Protein AF-A0A831KR65-F1 (afdb_monomer)

Solvent-accessible surface area (backbone atoms only — not comparable to full-atom values): 5482 Å² total; per-residue (Å²): 114,88,93,73,71,66,84,95,54,57,69,44,67,48,81,49,98,48,92,88,48,94,62,47,62,45,69,38,33,36,53,65,89,87,47,78,43,78,67,39,81,81,45,58,70,57,50,52,53,50,35,37,77,68,55,72,38,86,94,57,57,74,48,75,39,83,48,62,65,46,74,80,51,100,90,41,63,41,70,66,48,78,38,76,98

pLDDT: mean 93.49, std 4.19, range [74.31, 97.88]

Sequence (85 aa):
MKGCSESGRIVYLSLHDNPRRKLPYTWEIIEMGSSLVGVNTLVPNKLVKKSISCGAIEGLSGYGEIKTEVAYSTNSRVDILLRNG

Radius of gyration: 17.01 Å; Cα contacts (8 Å, |Δi|>4): 106; chains: 1; bounding box: 38×32×42 Å

Structure (mmCIF, N/CA/C/O backbone):
data_AF-A0A831KR65-F1
#
_entry.id   AF-A0A831KR65-F1
#
loop_
_atom_site.group_PDB
_atom_site.id
_atom_site.type_symbol
_atom_site.label_atom_id
_atom_site.label_alt_id
_atom_site.label_comp_id
_atom_site.label_asym_id
_atom_site.label_entity_id
_atom_site.label_seq_id
_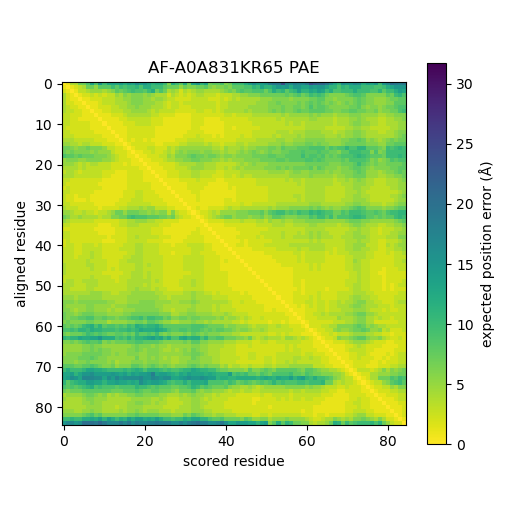atom_site.pdbx_PDB_ins_code
_atom_site.Cartn_x
_atom_site.Cartn_y
_atom_site.Cartn_z
_atom_site.occupancy
_atom_site.B_iso_or_equiv
_atom_site.auth_seq_id
_atom_site.auth_comp_id
_atom_site.auth_asym_id
_atom_site.auth_atom_id
_atom_site.pdbx_PDB_model_num
ATOM 1 N N . MET A 1 1 ? 10.144 -9.487 -0.773 1.00 74.31 1 MET A N 1
ATOM 2 C CA . MET A 1 1 ? 9.591 -9.656 -2.135 1.00 74.31 1 MET A CA 1
ATOM 3 C C . MET A 1 1 ? 10.243 -10.846 -2.849 1.00 74.31 1 MET A C 1
ATOM 5 O O . MET A 1 1 ? 10.795 -10.685 -3.927 1.00 74.31 1 MET A O 1
ATOM 9 N N . LYS A 1 2 ? 10.215 -12.057 -2.269 1.00 79.31 2 LYS A N 1
ATOM 10 C CA . LYS A 1 2 ? 10.724 -13.241 -2.987 1.00 79.31 2 LYS A CA 1
ATOM 11 C C . LYS A 1 2 ? 9.755 -13.561 -4.132 1.00 79.31 2 LYS A C 1
ATOM 13 O O . LYS A 1 2 ? 8.556 -13.606 -3.889 1.00 79.31 2 LYS A O 1
ATOM 18 N N . GLY A 1 3 ? 10.267 -13.717 -5.352 1.00 85.00 3 GLY A N 1
ATOM 19 C CA . GLY A 1 3 ? 9.467 -14.038 -6.542 1.00 85.00 3 GLY A CA 1
ATOM 20 C C . GLY A 1 3 ? 8.707 -12.870 -7.182 1.00 85.00 3 GLY A C 1
ATOM 21 O O . GLY A 1 3 ? 8.066 -13.074 -8.197 1.00 85.00 3 GLY A O 1
ATOM 22 N N . CYS A 1 4 ? 8.772 -11.646 -6.644 1.00 90.12 4 CYS A N 1
ATOM 23 C CA . CYS A 1 4 ? 8.106 -10.457 -7.215 1.00 90.12 4 CYS A CA 1
ATOM 24 C C . CYS A 1 4 ? 9.127 -9.382 -7.616 1.00 90.12 4 CYS A C 1
ATOM 26 O O . CYS A 1 4 ? 8.921 -8.194 -7.379 1.00 90.12 4 CYS A O 1
ATOM 28 N N . SER A 1 5 ? 10.281 -9.814 -8.128 1.00 93.06 5 SER A N 1
ATOM 29 C CA . SER A 1 5 ? 11.408 -8.931 -8.450 1.00 93.06 5 SER A CA 1
ATOM 30 C C . SER A 1 5 ? 12.317 -9.494 -9.547 1.00 93.06 5 SER A C 1
ATOM 32 O O . SER A 1 5 ? 13.515 -9.220 -9.561 1.00 93.06 5 SER A O 1
ATOM 34 N N . GLU A 1 6 ? 11.784 -10.357 -10.411 1.00 91.81 6 GLU A N 1
ATOM 35 C CA . GLU A 1 6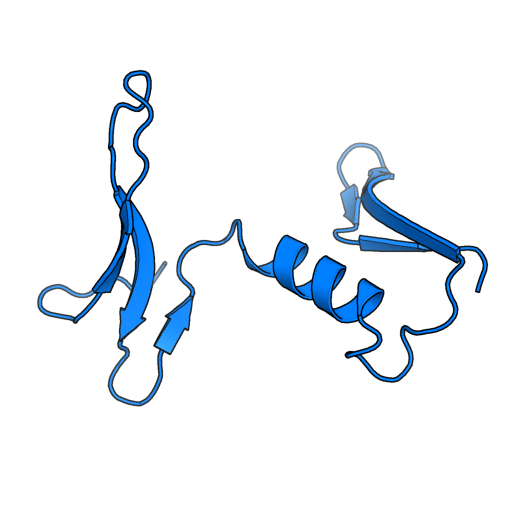 ? 12.552 -10.942 -11.511 1.00 91.81 6 GLU A CA 1
ATOM 36 C C . GLU A 1 6 ? 12.807 -9.897 -12.601 1.00 91.81 6 GLU A C 1
ATOM 38 O O . GLU A 1 6 ? 11.923 -9.110 -12.946 1.00 91.81 6 GLU A O 1
ATOM 43 N N . SER A 1 7 ? 14.026 -9.894 -13.141 1.00 92.94 7 SER A N 1
ATOM 44 C CA . SER A 1 7 ? 14.417 -8.968 -14.203 1.00 92.94 7 SER A CA 1
ATOM 45 C C . SER A 1 7 ? 13.650 -9.239 -15.500 1.00 92.94 7 SER A C 1
ATOM 47 O O . SER A 1 7 ? 13.244 -10.368 -15.770 1.00 92.94 7 SER A O 1
ATOM 49 N N . GLY A 1 8 ? 13.470 -8.198 -16.314 1.00 94.38 8 GLY A N 1
ATOM 50 C CA . GLY A 1 8 ? 12.779 -8.277 -17.605 1.00 94.38 8 GLY A CA 1
ATOM 51 C C . GLY A 1 8 ? 11.250 -8.263 -17.521 1.00 94.38 8 GLY A C 1
ATOM 52 O O . GLY A 1 8 ? 10.594 -8.258 -18.558 1.00 94.38 8 GLY A O 1
ATOM 53 N N . ARG A 1 9 ? 10.668 -8.224 -16.317 1.00 94.81 9 ARG A N 1
ATOM 54 C CA . ARG A 1 9 ? 9.216 -8.105 -16.129 1.00 94.81 9 ARG A CA 1
ATOM 55 C C . ARG A 1 9 ? 8.737 -6.660 -16.249 1.00 94.81 9 ARG A C 1
ATOM 57 O O . ARG A 1 9 ? 9.458 -5.723 -15.906 1.00 94.81 9 ARG A O 1
ATOM 64 N N . ILE A 1 10 ? 7.487 -6.498 -16.683 1.00 97.19 10 ILE A N 1
ATOM 65 C CA . ILE A 1 10 ? 6.806 -5.201 -16.714 1.00 97.19 10 ILE A CA 1
ATOM 66 C C . ILE A 1 10 ? 6.515 -4.754 -15.279 1.00 97.19 10 ILE A C 1
ATOM 68 O O . ILE A 1 10 ? 6.032 -5.524 -14.443 1.00 97.19 10 ILE A O 1
ATOM 72 N N . VAL A 1 11 ? 6.819 -3.487 -15.002 1.00 97.38 11 VAL A N 1
ATOM 73 C CA . VAL A 1 11 ? 6.575 -2.836 -13.716 1.00 97.38 11 VAL A CA 1
ATOM 74 C C . VAL A 1 11 ? 5.812 -1.540 -13.926 1.00 97.38 11 VAL A C 1
ATOM 76 O O . VAL A 1 11 ? 6.030 -0.828 -14.905 1.00 97.38 11 VAL A O 1
ATOM 79 N N . TYR A 1 12 ? 4.948 -1.214 -12.973 1.00 97.88 12 TYR A N 1
ATOM 80 C CA . TYR A 1 12 ? 4.203 0.036 -12.958 1.00 97.88 12 TYR A CA 1
ATOM 81 C C . TYR A 1 12 ? 4.736 0.904 -11.829 1.00 97.88 12 TYR A C 1
ATOM 83 O O . TYR A 1 12 ? 4.819 0.475 -10.671 1.00 97.88 12 TYR A O 1
ATOM 91 N N . LEU A 1 13 ? 5.116 2.125 -12.192 1.00 97.88 13 LEU A N 1
ATOM 92 C CA . LEU A 1 13 ? 5.727 3.092 -11.296 1.00 97.88 13 LEU A CA 1
ATOM 93 C C . LEU A 1 13 ? 4.809 4.303 -11.136 1.00 97.88 13 LEU A C 1
ATOM 95 O O . LEU A 1 13 ? 4.199 4.753 -12.105 1.00 97.88 13 LEU A O 1
ATOM 99 N N . SER A 1 14 ? 4.760 4.867 -9.934 1.00 97.62 14 SER A N 1
ATOM 100 C CA . SER A 1 14 ? 4.232 6.213 -9.718 1.00 97.62 14 SER A CA 1
ATOM 101 C C . SER A 1 14 ? 5.376 7.227 -9.743 1.00 97.62 14 SER A C 1
ATOM 103 O O . SER A 1 14 ? 6.483 6.933 -9.286 1.00 97.62 14 SER A O 1
ATOM 105 N N . LEU A 1 15 ? 5.125 8.419 -10.288 1.00 97.38 15 LEU A N 1
ATOM 106 C CA . LEU A 1 15 ? 6.059 9.546 -10.267 1.00 97.38 15 LEU A CA 1
ATOM 107 C C . LEU A 1 15 ? 5.671 10.515 -9.147 1.00 97.38 15 LEU A C 1
ATOM 109 O O . LEU A 1 15 ? 4.505 10.876 -8.997 1.00 97.38 15 LEU A O 1
ATOM 113 N N . HIS A 1 16 ? 6.661 10.973 -8.388 1.00 95.94 16 HIS A N 1
ATOM 114 C CA . HIS A 1 16 ? 6.503 11.984 -7.354 1.00 95.94 16 HIS A CA 1
ATOM 115 C C . HIS A 1 16 ? 7.348 13.218 -7.659 1.00 95.94 16 HIS A C 1
ATOM 117 O O . HIS A 1 16 ? 8.576 13.165 -7.599 1.00 95.94 16 HIS A O 1
ATOM 123 N N . ASP A 1 17 ? 6.676 14.348 -7.866 1.00 93.69 17 ASP A N 1
ATOM 124 C CA . ASP A 1 17 ? 7.296 15.654 -8.111 1.00 93.69 17 ASP A CA 1
ATOM 125 C C . ASP A 1 17 ? 7.686 16.369 -6.803 1.00 93.69 17 ASP A C 1
ATOM 127 O O . ASP A 1 17 ? 7.248 17.472 -6.489 1.00 93.69 17 ASP A O 1
ATOM 131 N N . ASN A 1 18 ? 8.445 15.680 -5.947 1.00 94.88 18 ASN A N 1
ATOM 132 C CA . ASN A 1 18 ? 8.961 16.262 -4.710 1.00 94.88 18 ASN A CA 1
ATOM 133 C C . ASN A 1 18 ? 10.491 16.335 -4.783 1.00 94.88 18 ASN A C 1
ATOM 135 O O . ASN A 1 18 ? 11.137 15.289 -4.656 1.00 94.88 18 ASN A O 1
ATOM 139 N N . PRO A 1 19 ? 11.083 17.540 -4.880 1.00 93.00 19 PRO A N 1
ATOM 140 C CA . PRO A 1 19 ? 12.525 17.708 -5.061 1.00 93.00 19 PRO A CA 1
ATOM 141 C C . PRO A 1 19 ? 13.353 17.221 -3.864 1.00 93.00 19 PRO A C 1
ATOM 143 O O . PRO A 1 19 ? 14.555 17.017 -3.988 1.00 93.00 19 PRO A O 1
ATOM 146 N N . ARG A 1 20 ? 12.732 16.990 -2.697 1.00 96.31 20 ARG A N 1
ATOM 147 C CA . ARG A 1 20 ? 13.408 16.412 -1.522 1.00 96.31 20 ARG A CA 1
ATOM 148 C C . ARG A 1 20 ? 13.573 14.893 -1.598 1.00 96.31 20 ARG A C 1
ATOM 150 O O . ARG A 1 20 ? 14.265 14.319 -0.759 1.00 96.31 20 ARG A O 1
ATOM 157 N N . ARG A 1 21 ? 12.910 14.206 -2.535 1.00 96.38 21 ARG A N 1
ATOM 158 C CA . ARG A 1 21 ? 13.021 12.748 -2.660 1.00 96.38 21 ARG A CA 1
ATOM 159 C C . ARG A 1 21 ? 14.320 12.375 -3.360 1.00 96.38 21 ARG A C 1
ATOM 161 O O . ARG A 1 21 ? 14.607 12.856 -4.446 1.00 96.38 21 ARG A O 1
ATOM 168 N N . LYS A 1 22 ? 15.046 11.416 -2.780 1.00 96.56 22 LYS A N 1
ATOM 169 C CA . LYS A 1 22 ? 16.223 10.809 -3.420 1.00 96.56 22 LYS A CA 1
ATOM 170 C C . LYS A 1 22 ? 15.866 10.067 -4.714 1.00 96.56 22 LYS A C 1
ATOM 172 O O . LYS A 1 22 ? 16.656 10.063 -5.648 1.00 96.56 22 LYS A O 1
ATOM 177 N N . LEU A 1 23 ? 14.696 9.421 -4.745 1.00 96.88 23 LEU A N 1
ATOM 178 C CA . LEU A 1 23 ? 14.171 8.700 -5.905 1.00 96.88 23 LEU A CA 1
ATOM 179 C C . LEU A 1 23 ? 12.768 9.236 -6.250 1.00 96.88 23 LEU A C 1
ATOM 181 O O . LEU A 1 23 ? 11.887 9.209 -5.374 1.00 96.88 23 LEU A O 1
ATOM 185 N N . PRO A 1 24 ? 12.547 9.715 -7.491 1.00 96.50 24 PRO A N 1
ATOM 186 C CA . PRO A 1 24 ? 11.269 10.294 -7.903 1.00 96.50 24 PRO A CA 1
ATOM 187 C C . PRO A 1 24 ? 10.203 9.230 -8.187 1.00 96.50 24 PRO A C 1
ATOM 189 O O . PRO A 1 24 ? 9.017 9.515 -8.063 1.00 96.50 24 PRO A O 1
ATOM 192 N N . TYR A 1 25 ? 10.605 7.998 -8.507 1.00 97.75 25 TYR A N 1
ATOM 193 C CA . TYR A 1 25 ? 9.685 6.907 -8.815 1.00 97.75 25 TYR A CA 1
ATOM 194 C C . TYR A 1 25 ? 9.480 5.968 -7.622 1.00 97.75 25 TYR A C 1
ATOM 196 O O . TYR A 1 25 ? 10.435 5.647 -6.909 1.00 97.75 25 TYR A O 1
ATOM 204 N N . THR A 1 26 ? 8.248 5.499 -7.426 1.00 97.19 26 THR A N 1
ATOM 205 C CA . THR A 1 26 ? 7.920 4.391 -6.514 1.00 97.19 26 THR A CA 1
ATOM 206 C C . THR A 1 26 ? 7.458 3.197 -7.337 1.00 97.19 26 THR A C 1
ATOM 208 O O . THR A 1 26 ? 6.645 3.353 -8.244 1.00 97.19 26 THR A O 1
ATOM 211 N N . TRP A 1 27 ? 7.956 2.002 -7.024 1.00 96.88 27 TRP A N 1
ATOM 212 C CA . TRP A 1 27 ? 7.475 0.768 -7.640 1.00 96.88 27 TRP A CA 1
ATOM 213 C C . TRP A 1 27 ? 6.171 0.323 -6.983 1.00 96.88 27 TRP A C 1
ATOM 215 O O . TRP A 1 27 ? 6.163 -0.040 -5.809 1.00 96.88 27 TRP A O 1
ATOM 225 N N . GLU A 1 28 ? 5.074 0.374 -7.739 1.00 97.69 28 GLU A N 1
ATOM 226 C CA . GLU A 1 28 ? 3.731 0.082 -7.235 1.00 97.69 28 GLU A CA 1
ATOM 227 C C . GLU A 1 28 ? 3.318 -1.366 -7.504 1.00 97.69 28 GLU A C 1
ATOM 229 O O . GLU A 1 28 ? 2.887 -2.073 -6.591 1.00 97.69 28 GLU A O 1
ATOM 234 N N . ILE A 1 29 ? 3.452 -1.813 -8.757 1.00 97.56 29 ILE A N 1
ATOM 235 C CA . ILE A 1 29 ? 2.926 -3.097 -9.240 1.00 97.56 29 ILE A CA 1
ATOM 236 C C . ILE A 1 29 ? 3.960 -3.783 -10.143 1.00 97.56 29 ILE A C 1
ATOM 238 O O . ILE A 1 29 ? 4.714 -3.120 -10.856 1.00 97.56 29 ILE A O 1
ATOM 242 N N . ILE A 1 30 ? 3.990 -5.114 -10.128 1.00 97.31 30 ILE A N 1
ATOM 243 C CA . ILE A 1 30 ? 4.706 -5.957 -11.096 1.00 97.31 30 ILE A CA 1
ATOM 244 C C . ILE A 1 30 ? 3.720 -6.878 -11.821 1.00 97.31 30 ILE A C 1
ATOM 246 O O . ILE A 1 30 ? 2.775 -7.384 -11.214 1.00 97.31 30 ILE A O 1
ATOM 250 N N . GLU A 1 31 ? 3.946 -7.108 -13.111 1.00 96.94 31 GLU A N 1
ATOM 251 C CA . GLU A 1 31 ? 3.197 -8.087 -13.897 1.00 96.94 31 GLU A CA 1
ATOM 252 C C . GLU A 1 31 ? 3.806 -9.495 -13.763 1.00 96.94 31 GLU A C 1
ATOM 254 O O . GLU A 1 31 ? 4.961 -9.756 -14.117 1.00 96.94 31 GLU A O 1
ATOM 259 N N . MET A 1 32 ? 3.011 -10.430 -13.242 1.00 92.94 32 MET A N 1
ATOM 260 C CA . MET A 1 32 ? 3.407 -11.801 -12.910 1.00 92.94 32 MET A CA 1
ATOM 261 C C . MET A 1 32 ? 2.857 -12.845 -13.891 1.00 92.94 32 MET A C 1
ATOM 263 O O . MET A 1 32 ? 2.563 -13.973 -13.506 1.00 92.94 32 MET A O 1
ATOM 267 N N . GLY A 1 33 ? 2.750 -12.496 -15.176 1.00 89.69 33 GLY A N 1
ATOM 268 C CA . GLY A 1 33 ? 2.300 -13.383 -16.257 1.00 89.69 33 GLY A CA 1
ATOM 269 C C . GLY A 1 33 ? 0.795 -13.671 -16.241 1.00 89.69 33 GLY A C 1
ATOM 270 O O . GLY A 1 33 ? 0.128 -13.455 -17.243 1.00 89.69 33 GLY A O 1
ATOM 271 N N . SER A 1 34 ? 0.246 -14.125 -15.110 1.00 92.94 34 SER A N 1
ATOM 272 C CA . SER A 1 34 ? -1.192 -14.380 -14.933 1.00 92.94 34 SER A CA 1
ATOM 273 C C . SER A 1 34 ? -1.923 -13.300 -14.135 1.00 92.94 34 SER A C 1
ATOM 275 O O . SER A 1 34 ? -3.151 -13.305 -14.076 1.00 92.94 34 SER A O 1
ATOM 277 N N . SER A 1 35 ? -1.195 -12.392 -13.485 1.00 95.19 35 SER A N 1
ATOM 278 C C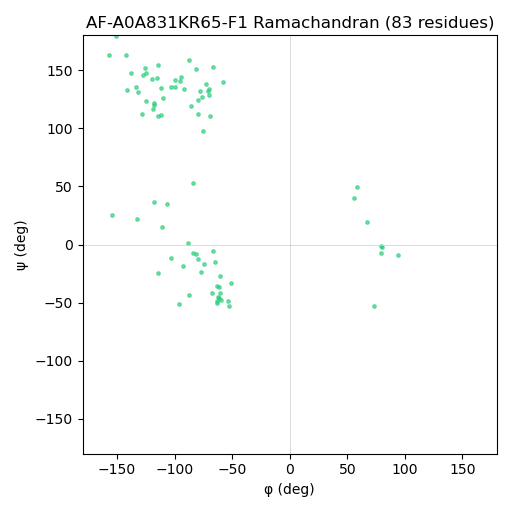A . SER A 1 35 ? -1.786 -11.392 -12.599 1.00 95.19 35 SER A CA 1
ATOM 279 C C . SER A 1 35 ? -0.901 -10.164 -12.424 1.00 95.19 35 SER A C 1
ATOM 281 O O . SER A 1 35 ? 0.301 -10.184 -12.690 1.00 95.19 35 SER A O 1
ATOM 283 N N . LEU A 1 36 ? -1.512 -9.090 -11.934 1.00 96.44 36 LEU A N 1
ATOM 284 C CA . LEU A 1 36 ? -0.810 -7.934 -11.398 1.00 96.44 36 LEU A CA 1
ATOM 285 C C . LEU A 1 36 ? -0.627 -8.115 -9.893 1.00 96.44 36 LEU A C 1
ATOM 287 O O . LEU A 1 36 ? -1.578 -8.444 -9.183 1.00 96.44 36 LEU A O 1
ATOM 291 N N . VAL A 1 37 ? 0.581 -7.861 -9.398 1.00 95.88 37 VAL A N 1
ATOM 292 C CA . VAL A 1 37 ? 0.901 -7.958 -7.972 1.00 95.88 37 VAL A CA 1
ATOM 293 C C . VAL A 1 37 ? 1.318 -6.592 -7.451 1.00 95.88 37 VAL A C 1
ATOM 295 O O . VAL A 1 37 ? 2.304 -6.019 -7.911 1.00 95.88 37 VAL A O 1
ATOM 298 N N . GLY A 1 38 ? 0.576 -6.074 -6.471 1.00 96.31 38 GLY A N 1
ATOM 299 C CA . GLY A 1 38 ? 0.948 -4.864 -5.740 1.00 96.31 38 GLY A CA 1
ATOM 300 C C . GLY A 1 38 ? 2.163 -5.127 -4.854 1.00 96.31 38 GLY A C 1
ATOM 301 O O . GLY A 1 38 ? 2.069 -5.856 -3.869 1.00 96.31 38 GLY A O 1
ATOM 302 N N . VAL A 1 39 ? 3.305 -4.538 -5.202 1.00 95.88 39 VAL A N 1
AT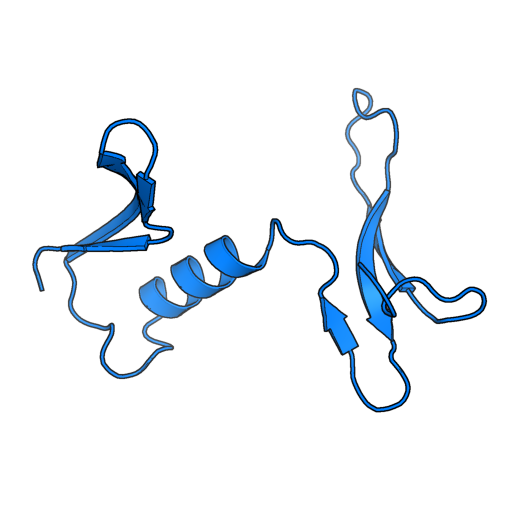OM 303 C CA . VAL A 1 39 ? 4.564 -4.697 -4.457 1.00 95.88 39 VAL A CA 1
ATOM 304 C C . VAL A 1 39 ? 4.774 -3.604 -3.414 1.00 95.88 39 VAL A C 1
ATOM 306 O O . VAL A 1 39 ? 5.547 -3.792 -2.474 1.00 95.88 39 VAL A O 1
ATOM 309 N N . ASN A 1 40 ? 4.064 -2.480 -3.539 1.00 96.06 40 ASN A N 1
ATOM 310 C CA . ASN A 1 40 ? 4.090 -1.420 -2.544 1.00 96.06 40 ASN A CA 1
ATOM 311 C C . ASN A 1 40 ? 3.265 -1.809 -1.308 1.00 96.06 40 ASN A C 1
ATOM 313 O O . ASN A 1 40 ? 2.047 -1.623 -1.249 1.00 96.06 40 ASN A O 1
ATOM 317 N N . THR A 1 41 ? 3.949 -2.308 -0.279 1.00 92.56 41 THR A N 1
ATOM 318 C CA . THR A 1 41 ? 3.338 -2.755 0.983 1.00 92.56 41 THR A CA 1
ATOM 319 C C . THR A 1 41 ? 2.719 -1.626 1.813 1.00 92.56 41 THR A C 1
ATOM 321 O O . THR A 1 41 ? 2.059 -1.899 2.809 1.00 92.56 41 THR A O 1
ATOM 324 N N . LEU A 1 42 ? 2.867 -0.360 1.405 1.00 93.62 42 LEU A N 1
ATOM 325 C CA . LEU A 1 42 ? 2.225 0.787 2.057 1.00 93.62 42 LEU A CA 1
ATOM 326 C C . LEU A 1 42 ? 0.780 1.026 1.582 1.00 93.62 42 LEU A C 1
ATOM 328 O O . LEU A 1 42 ? 0.097 1.911 2.108 1.00 93.62 42 LEU A O 1
ATOM 332 N N . VAL A 1 43 ? 0.326 0.296 0.559 1.00 95.62 43 VAL A N 1
ATOM 333 C CA . VAL A 1 43 ? -0.999 0.452 -0.061 1.00 95.62 43 VAL A CA 1
ATOM 334 C C . VAL A 1 43 ? -2.102 -0.371 0.621 1.00 95.62 43 VAL A C 1
ATOM 336 O O . VAL A 1 43 ? -3.169 0.207 0.837 1.00 95.62 43 VAL A O 1
ATOM 339 N N . PRO A 1 44 ? -1.908 -1.653 1.004 1.00 95.00 44 PRO A N 1
ATOM 340 C CA . PRO A 1 44 ? -2.997 -2.517 1.471 1.00 95.00 44 PRO A CA 1
ATOM 341 C C . PRO A 1 44 ? -3.849 -1.923 2.601 1.00 95.00 44 PRO A C 1
ATOM 343 O O . PRO A 1 44 ? -5.057 -1.779 2.427 1.00 95.00 44 PRO A O 1
ATOM 346 N N . ASN A 1 45 ? -3.244 -1.469 3.705 1.00 94.25 45 ASN A N 1
ATOM 347 C CA . ASN A 1 45 ? -3.999 -0.909 4.839 1.00 94.25 45 ASN A CA 1
ATOM 348 C C . ASN A 1 45 ? -4.797 0.347 4.440 1.00 94.25 45 ASN A C 1
ATOM 350 O O . ASN A 1 45 ? -5.933 0.540 4.878 1.00 94.25 45 ASN A O 1
ATOM 354 N N . LYS A 1 46 ? -4.242 1.190 3.555 1.00 94.56 46 LYS A N 1
ATOM 355 C CA . LYS A 1 46 ? -4.942 2.374 3.026 1.00 94.56 46 LYS A CA 1
ATOM 356 C C . LYS A 1 46 ? -6.122 1.979 2.145 1.00 94.56 46 LYS A C 1
ATOM 358 O O . LYS A 1 46 ? -7.179 2.602 2.238 1.00 94.56 46 LYS A O 1
ATOM 363 N N . LEU A 1 47 ? -5.936 0.962 1.304 1.00 95.31 47 LEU A N 1
ATOM 364 C CA . LEU A 1 47 ? -6.976 0.436 0.431 1.00 95.31 47 LEU A CA 1
ATOM 365 C C . LEU A 1 47 ? -8.130 -0.137 1.256 1.00 95.31 47 LEU A C 1
ATOM 367 O O . LEU A 1 47 ? -9.262 0.281 1.053 1.00 95.31 47 LEU A O 1
ATOM 371 N N . VAL A 1 48 ? -7.845 -1.001 2.234 1.00 94.94 48 VAL A N 1
ATOM 372 C CA . VAL A 1 48 ? -8.872 -1.594 3.106 1.00 94.94 48 VAL A CA 1
AT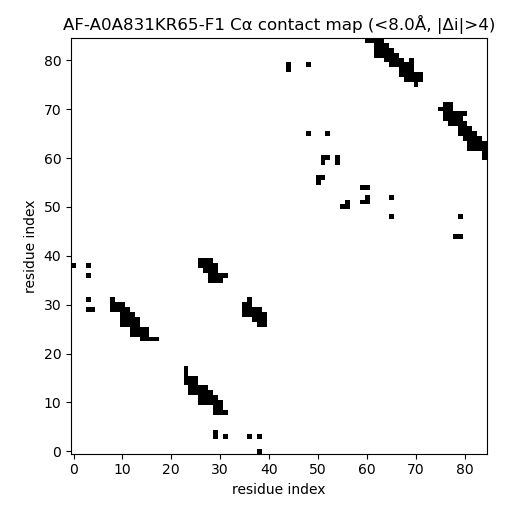OM 373 C C . VAL A 1 48 ? -9.627 -0.512 3.873 1.00 94.94 48 VAL A C 1
ATOM 375 O O . VAL A 1 48 ? -10.854 -0.497 3.840 1.00 94.94 48 VAL A O 1
ATOM 378 N N . LYS A 1 49 ? -8.923 0.451 4.489 1.00 94.88 49 LYS A N 1
ATOM 379 C CA . LYS A 1 49 ? -9.569 1.581 5.176 1.00 94.88 49 LYS A CA 1
ATOM 380 C C . LYS A 1 49 ? -10.548 2.311 4.255 1.00 94.88 49 LYS A C 1
ATOM 382 O O . LYS A 1 49 ? -11.686 2.555 4.647 1.00 94.88 49 LYS A O 1
ATOM 387 N N . LYS A 1 50 ? -10.109 2.650 3.037 1.00 94.75 50 LYS A N 1
ATOM 388 C CA . LYS A 1 50 ? -10.946 3.339 2.048 1.00 94.75 50 LYS A CA 1
ATOM 389 C C . LYS A 1 50 ? -12.154 2.491 1.654 1.00 94.75 50 LYS A C 1
ATOM 391 O O . LYS A 1 50 ? -13.261 3.012 1.627 1.00 94.75 50 LYS A O 1
ATOM 396 N N . SER A 1 51 ? -11.957 1.201 1.400 1.00 95.31 51 SER A N 1
ATOM 397 C CA . SER A 1 51 ? -13.033 0.275 1.044 1.00 95.31 51 SER A CA 1
ATOM 398 C C . SER A 1 51 ? -14.091 0.167 2.143 1.00 95.31 51 SER A C 1
ATOM 400 O O . SER A 1 51 ? -15.278 0.212 1.832 1.00 95.31 51 SER A O 1
ATOM 402 N N . ILE A 1 52 ? -13.686 0.115 3.418 1.00 94.94 52 ILE A N 1
ATOM 403 C CA . ILE A 1 52 ? -14.617 0.139 4.559 1.00 94.94 52 ILE A CA 1
ATOM 404 C C . ILE A 1 52 ? -15.384 1.464 4.593 1.00 94.94 52 ILE A C 1
ATOM 406 O O . ILE A 1 52 ? -16.608 1.461 4.664 1.00 94.94 52 ILE A O 1
ATOM 410 N N . SER A 1 53 ? -14.689 2.603 4.481 1.00 91.94 53 SER A N 1
ATOM 411 C CA . SER A 1 53 ? -15.334 3.928 4.479 1.00 91.94 53 SER A CA 1
ATOM 412 C C . SER A 1 53 ? -16.319 4.124 3.321 1.00 91.94 53 SER A C 1
ATOM 414 O O . SER A 1 53 ? -17.257 4.904 3.446 1.00 91.94 53 SER A O 1
ATOM 416 N N . CYS A 1 54 ? -16.116 3.431 2.200 1.00 93.31 54 CYS A N 1
ATOM 417 C CA . CYS A 1 54 ? -17.018 3.447 1.051 1.00 93.31 54 CYS A CA 1
ATOM 418 C C . CYS A 1 54 ? -18.136 2.391 1.124 1.00 93.31 54 CYS A C 1
ATOM 420 O O . CYS A 1 54 ? -18.902 2.285 0.171 1.00 93.31 54 CYS A O 1
ATOM 422 N N . GLY A 1 55 ? -18.220 1.588 2.192 1.00 92.81 55 GLY A N 1
ATOM 423 C CA . GLY A 1 55 ? -19.201 0.501 2.302 1.00 92.81 55 GLY A CA 1
ATOM 424 C C . GLY A 1 55 ? -18.978 -0.642 1.304 1.00 92.81 55 GLY A C 1
ATOM 425 O O . GLY A 1 55 ? -19.893 -1.407 1.029 1.00 92.81 55 GLY A O 1
ATOM 426 N N . ALA A 1 56 ? -17.772 -0.765 0.740 1.00 95.25 56 ALA A N 1
ATOM 427 C CA . ALA A 1 56 ? -17.452 -1.767 -0.278 1.00 95.25 56 ALA A CA 1
ATOM 428 C C . ALA A 1 56 ? -17.147 -3.158 0.306 1.00 95.25 56 ALA A C 1
ATOM 430 O O . ALA A 1 56 ? -16.973 -4.112 -0.449 1.00 95.25 56 ALA A O 1
ATOM 431 N N . ILE A 1 57 ? -17.035 -3.273 1.634 1.00 94.44 57 ILE A N 1
ATOM 432 C CA . ILE A 1 57 ? -16.808 -4.542 2.330 1.00 94.44 57 ILE A CA 1
ATOM 433 C C . ILE A 1 57 ? -18.061 -4.890 3.129 1.00 94.44 57 ILE A C 1
ATOM 435 O O . ILE A 1 57 ? -18.392 -4.223 4.115 1.00 94.44 57 ILE A O 1
ATOM 439 N N . GLU A 1 58 ? -18.750 -5.940 2.693 1.00 93.50 58 GLU A N 1
ATOM 440 C CA . GLU A 1 58 ? -19.916 -6.480 3.385 1.00 93.50 58 GLU A CA 1
ATOM 441 C C . GLU A 1 58 ? -19.551 -6.893 4.820 1.00 93.50 58 GLU A C 1
ATOM 443 O O . GLU A 1 58 ? -18.462 -7.402 5.084 1.00 93.50 58 GLU A O 1
ATOM 448 N N . GLY A 1 59 ? -20.444 -6.616 5.771 1.00 91.56 59 GLY A N 1
ATOM 449 C CA . GLY A 1 59 ? -20.227 -6.904 7.193 1.00 91.56 59 GLY A CA 1
ATOM 450 C C . GLY A 1 59 ? -19.338 -5.906 7.946 1.00 91.56 59 GLY A C 1
ATOM 451 O O . GLY A 1 59 ? -19.276 -5.979 9.167 1.00 91.56 59 GLY A O 1
ATOM 452 N N . LEU A 1 60 ? -18.696 -4.946 7.265 1.00 93.62 60 LEU A N 1
ATOM 453 C CA . LEU A 1 60 ? -17.890 -3.888 7.905 1.00 93.62 60 LEU A CA 1
ATOM 454 C C . LEU A 1 60 ? -18.517 -2.488 7.797 1.00 93.62 60 LEU A C 1
ATOM 456 O O . LEU A 1 60 ? -17.849 -1.480 8.026 1.00 93.62 60 LEU A O 1
ATOM 460 N N . SER A 1 61 ? -19.800 -2.414 7.447 1.00 88.00 61 SER A N 1
ATOM 461 C CA . SER A 1 61 ? -20.561 -1.160 7.403 1.00 88.00 61 SER A CA 1
ATOM 462 C C . SER A 1 61 ? -21.181 -0.830 8.766 1.00 88.00 61 SER A C 1
ATOM 464 O O . SER A 1 61 ? -21.378 -1.720 9.585 1.00 88.00 61 SER A O 1
ATOM 466 N N . GLY A 1 62 ? -21.516 0.444 9.003 1.00 86.69 62 GLY A N 1
ATOM 467 C CA . GLY A 1 62 ? -22.262 0.880 10.197 1.00 86.69 62 GLY A CA 1
ATOM 468 C C . GLY A 1 62 ? -21.417 1.352 11.385 1.00 86.69 62 GLY A C 1
ATOM 469 O O . GLY A 1 62 ? -21.961 1.947 12.307 1.00 86.69 62 GLY A O 1
ATOM 470 N N . TYR A 1 63 ? -20.094 1.181 11.346 1.00 92.75 63 TYR A N 1
ATOM 471 C CA . TYR A 1 63 ? -19.194 1.684 12.389 1.00 92.75 63 TYR A CA 1
ATOM 472 C C . TYR A 1 63 ? -18.968 3.199 12.279 1.00 92.75 63 TYR A C 1
ATOM 474 O O . TYR A 1 63 ? -18.536 3.697 11.238 1.00 92.75 63 TYR A O 1
ATOM 482 N N . GLY A 1 64 ? -19.199 3.933 13.371 1.00 88.38 64 GLY A N 1
ATOM 483 C CA . GLY A 1 64 ? -19.012 5.388 13.434 1.00 88.38 64 GLY A CA 1
ATOM 484 C C . GLY A 1 64 ? -17.552 5.856 13.500 1.00 88.38 64 GLY A C 1
ATOM 485 O O . GLY A 1 64 ? -17.266 7.022 13.231 1.00 88.38 64 GLY A O 1
ATOM 486 N N . GLU A 1 65 ? -16.609 4.974 13.842 1.00 92.69 65 GLU A N 1
ATOM 487 C CA . GLU A 1 65 ? -15.181 5.303 13.924 1.00 92.69 65 GLU A CA 1
ATOM 488 C C . GLU A 1 65 ? -14.294 4.253 13.242 1.00 92.69 65 GLU A C 1
ATOM 490 O O . GLU A 1 65 ? -14.434 3.054 13.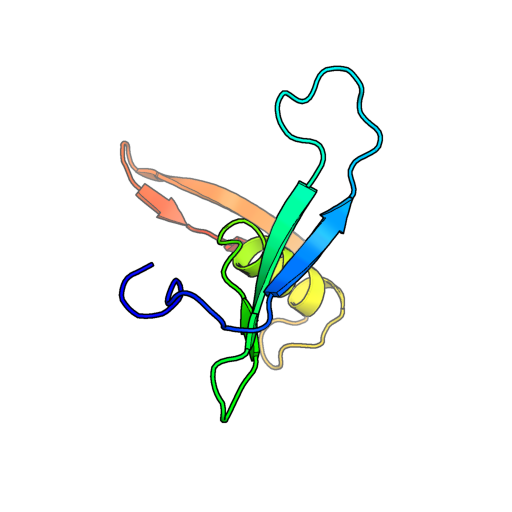482 1.00 92.69 65 GLU A O 1
ATOM 495 N N . ILE A 1 66 ? -13.304 4.726 12.469 1.00 94.19 66 ILE A N 1
ATOM 496 C CA . ILE A 1 66 ? -12.273 3.906 11.813 1.00 94.19 66 ILE A CA 1
ATOM 497 C C . ILE A 1 66 ? -10.884 4.467 12.152 1.00 94.19 66 ILE A C 1
ATOM 499 O O . ILE A 1 66 ? -10.508 5.551 11.695 1.00 94.19 66 ILE A O 1
ATOM 503 N N . LYS A 1 67 ? -10.094 3.720 12.928 1.00 93.56 67 LYS A N 1
ATOM 504 C CA . LYS A 1 67 ? -8.709 4.060 13.313 1.00 93.56 67 LYS A CA 1
ATOM 505 C C . LYS A 1 67 ? -7.723 3.056 12.717 1.00 93.56 67 LYS A C 1
ATOM 507 O O . LYS A 1 67 ? -8.097 1.927 12.434 1.00 93.56 67 LYS A O 1
ATOM 512 N N . THR A 1 68 ? -6.474 3.466 12.512 1.00 94.12 68 THR A N 1
ATOM 513 C CA . THR A 1 68 ? -5.406 2.620 11.943 1.00 94.12 68 THR A CA 1
ATOM 514 C C . THR A 1 68 ? -4.191 2.585 12.858 1.00 94.12 68 THR A C 1
ATOM 516 O O . THR A 1 68 ? -3.946 3.578 13.543 1.00 94.12 68 THR A O 1
ATOM 519 N N . GLU A 1 69 ? -3.420 1.496 12.827 1.00 92.06 69 GLU A N 1
ATOM 520 C CA . GLU A 1 69 ? -2.178 1.324 13.607 1.00 92.06 69 GLU A CA 1
ATOM 521 C C . GLU A 1 69 ? -2.375 1.516 15.125 1.00 92.06 69 GLU A C 1
ATOM 523 O O . GLU A 1 69 ? -1.561 2.138 15.816 1.00 92.06 69 GLU A O 1
ATOM 528 N N . VAL A 1 70 ? -3.489 1.011 15.666 1.00 94.50 70 VAL A N 1
ATOM 529 C CA . VAL A 1 70 ? -3.842 1.200 17.082 1.00 94.50 70 VAL A CA 1
ATOM 530 C C . VAL A 1 70 ? -3.050 0.227 17.947 1.00 94.50 70 VAL A C 1
ATOM 532 O O . VAL A 1 70 ? -3.112 -0.983 17.739 1.00 94.50 70 VAL A O 1
ATOM 535 N N . ALA A 1 71 ? -2.320 0.748 18.935 1.00 94.62 71 ALA A N 1
ATOM 536 C CA . ALA A 1 71 ? -1.575 -0.063 19.893 1.00 94.62 71 ALA A CA 1
ATOM 537 C C . ALA A 1 71 ? -2.511 -0.786 20.870 1.00 94.62 71 ALA A C 1
ATOM 539 O O . ALA A 1 71 ? -3.399 -0.169 21.455 1.00 94.62 71 ALA A O 1
ATOM 540 N N . TYR A 1 72 ? -2.276 -2.084 21.057 1.00 88.62 72 TYR A N 1
ATOM 541 C CA . TYR A 1 72 ? -3.004 -2.939 22.005 1.00 88.62 72 TYR A CA 1
ATOM 542 C C . TYR A 1 72 ? -2.107 -3.457 23.134 1.00 88.62 72 TYR A C 1
ATOM 544 O O . TYR A 1 72 ? -2.587 -3.760 24.222 1.00 88.62 72 TYR A O 1
ATOM 552 N N . SER A 1 73 ? -0.799 -3.540 22.898 1.00 89.62 73 SER A N 1
ATOM 553 C CA . SER A 1 73 ? 0.204 -3.860 23.912 1.00 89.62 73 SER A CA 1
ATOM 554 C C . SER A 1 73 ? 1.536 -3.206 23.547 1.00 89.62 73 SER A C 1
ATOM 556 O O . SER A 1 73 ? 1.650 -2.557 22.505 1.00 89.62 73 SER A O 1
ATOM 558 N N . THR A 1 74 ? 2.561 -3.394 24.380 1.00 86.44 74 THR A N 1
ATOM 559 C CA . THR A 1 74 ? 3.892 -2.788 24.209 1.00 86.44 74 THR A CA 1
ATOM 560 C C . THR A 1 74 ? 4.492 -3.007 22.816 1.00 86.44 74 THR A C 1
ATOM 562 O O . THR A 1 74 ? 5.164 -2.116 22.309 1.00 86.44 74 THR A O 1
ATOM 565 N N . ASN A 1 75 ? 4.218 -4.148 22.172 1.00 90.56 75 ASN A N 1
ATOM 566 C CA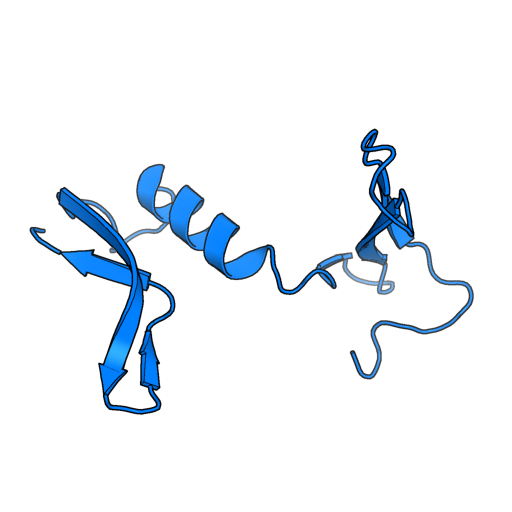 . ASN A 1 75 ? 4.788 -4.512 20.868 1.00 90.56 75 ASN A CA 1
ATOM 567 C C . ASN A 1 75 ? 3.741 -5.029 19.867 1.00 90.56 75 ASN A C 1
ATOM 569 O O . ASN A 1 75 ? 4.086 -5.747 18.932 1.00 90.56 75 ASN A O 1
ATOM 573 N N . SER A 1 76 ? 2.462 -4.697 20.060 1.00 93.69 76 SER A N 1
ATOM 574 C CA . SER A 1 76 ? 1.392 -5.137 19.163 1.00 93.69 76 SER A CA 1
ATOM 575 C C . SER A 1 76 ? 0.497 -3.977 18.760 1.00 93.69 76 SER A C 1
ATOM 577 O O . SER A 1 76 ? 0.035 -3.195 19.599 1.00 93.69 76 SER A O 1
ATOM 579 N N . ARG A 1 77 ? 0.254 -3.886 17.455 1.00 94.44 77 ARG A N 1
ATOM 580 C CA . ARG A 1 77 ? -0.709 -2.976 16.848 1.00 94.44 77 ARG A CA 1
ATOM 581 C C . ARG A 1 77 ? -1.676 -3.779 16.000 1.00 94.44 77 ARG A C 1
ATOM 583 O O . ARG A 1 77 ? -1.287 -4.786 15.415 1.00 94.44 77 ARG A O 1
ATOM 590 N N . VAL A 1 78 ? -2.912 -3.305 15.932 1.00 94.62 78 VAL A N 1
ATOM 591 C CA . VAL A 1 78 ? -3.878 -3.767 14.934 1.00 94.62 78 VAL A CA 1
ATOM 592 C C . VAL A 1 78 ? -3.835 -2.808 13.753 1.00 94.62 78 VAL A C 1
ATOM 594 O O . VAL A 1 78 ? -3.747 -1.589 13.946 1.00 94.62 78 VAL A O 1
ATOM 597 N N . ASP A 1 79 ? -3.935 -3.346 12.542 1.00 94.19 79 ASP A N 1
ATOM 598 C CA . ASP A 1 79 ? -3.906 -2.546 11.317 1.00 94.19 79 ASP A CA 1
ATOM 599 C C . ASP A 1 79 ? -5.069 -1.548 11.269 1.00 94.19 79 ASP A C 1
ATOM 601 O O . ASP A 1 79 ? -4.878 -0.368 10.963 1.00 94.19 79 ASP A O 1
ATOM 605 N N . ILE A 1 80 ? -6.280 -2.014 11.597 1.00 95.25 80 ILE A N 1
ATOM 606 C CA . ILE A 1 80 ? -7.522 -1.238 11.543 1.00 95.25 80 ILE A CA 1
ATOM 607 C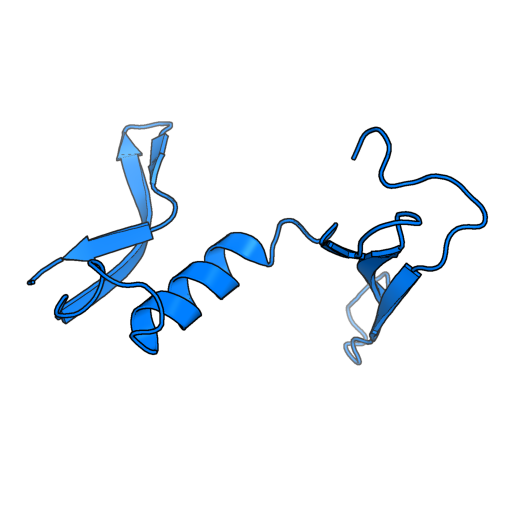 C . ILE A 1 80 ? -8.411 -1.595 12.739 1.00 95.25 80 ILE A C 1
ATOM 609 O O . ILE A 1 80 ? -8.641 -2.765 13.029 1.00 95.25 80 ILE A O 1
ATOM 613 N N . LEU A 1 81 ? -8.938 -0.574 13.412 1.00 95.12 81 LEU A N 1
ATOM 614 C CA . LEU A 1 81 ? -9.904 -0.681 14.500 1.00 95.12 81 LEU A CA 1
ATOM 615 C C . LEU A 1 81 ? -11.207 0.021 14.103 1.00 95.12 81 LEU A C 1
ATOM 617 O O . LEU A 1 81 ? -11.201 1.226 13.840 1.00 95.12 81 LEU A O 1
ATOM 621 N N . LEU A 1 82 ? -12.308 -0.729 14.115 1.00 95.62 82 LEU A N 1
ATOM 622 C CA . LEU A 1 82 ? -13.670 -0.233 13.906 1.00 95.62 82 LEU A CA 1
ATOM 623 C C . LEU A 1 82 ? -14.396 -0.137 15.253 1.00 95.62 82 LEU A C 1
ATOM 625 O O . LEU A 1 82 ? -14.271 -1.038 16.083 1.00 95.62 82 LEU A O 1
ATOM 629 N N . ARG A 1 83 ? -15.116 0.961 15.506 1.00 94.00 83 ARG A N 1
ATOM 630 C CA . ARG A 1 83 ? -15.847 1.193 16.768 1.00 94.00 83 ARG A CA 1
ATOM 631 C C . ARG A 1 83 ? -17.184 1.879 16.520 1.00 94.00 83 ARG A C 1
ATOM 633 O O . ARG A 1 83 ? -17.377 2.505 15.480 1.00 94.00 83 ARG A O 1
ATOM 640 N N . ASN A 1 84 ? -18.051 1.815 17.530 1.00 88.62 84 ASN A N 1
ATOM 641 C CA . ASN A 1 84 ? -19.351 2.488 17.569 1.00 88.62 84 ASN A CA 1
ATOM 642 C C . ASN A 1 84 ? -20.257 2.058 16.397 1.00 88.62 84 ASN A C 1
ATOM 644 O O . ASN A 1 84 ? -20.740 2.914 15.660 1.00 88.62 84 ASN A O 1
ATOM 648 N N . GLY A 1 85 ? -20.393 0.747 16.186 1.00 77.88 85 GLY A N 1
ATOM 649 C CA . GLY A 1 85 ? -21.289 0.137 15.198 1.00 77.88 85 GLY A CA 1
ATOM 650 C C . GLY A 1 85 ? -22.258 -0.827 15.856 1.00 77.88 85 GLY A C 1
ATOM 651 O O . GLY A 1 85 ? -22.041 -1.126 17.055 1.00 77.88 85 GLY A O 1
#

Mean predicted aligned error: 4.4 Å

Secondary structure (DSSP, 8-state):
-TTS--TT--EEEEE---TT-S-SEEEEEEE-SS-EEE--TTSHHHHHHHHHHTT-STT--S-SEEEEEEEEETTEEEEEEEE--

Foldseek 3Di:
DVLQDDPPWDWDWDAAPDPPDPDRIDTAWTDPPVDIDGPPPVVPLVVVQVCLVVVVDPPSHDFPDKDAQDDPDPPDTDGIDTHDD

Nearest PDB structures (foldseek):
  4dap-assembly1_A  TM=8.686E-01  e=5.664E-06  Escherichia coli K-12
  4da2-assembly1_A  TM=8.254E-01  e=1.293E-01  Pyrococcus furiosus DSM 3638
  5tuu-assembly1_B  TM=3.567E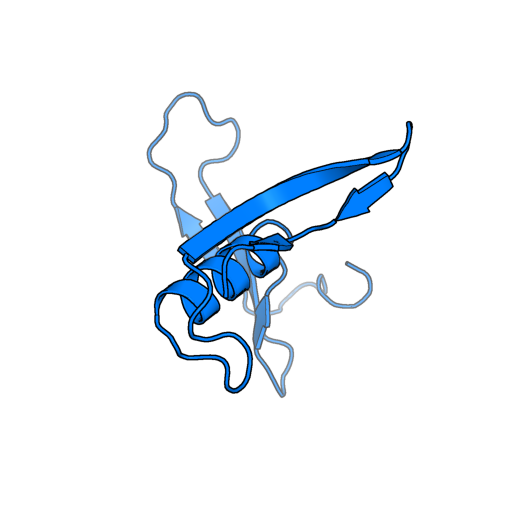-01  e=5.358E+00  Homo sapiens